Protein AF-A0A2A2H526-F1 (afdb_monomer_lite)

Secondary structure (DSSP, 8-state):
--EEEE-----SSGGGTTSSHHHHHHHHHHHHHHHTTEEEEEE--BTT-HHHHHHHHHHT-EE----HHHHS-HHHHHHHTT-SSSTT-BPPEEEE--

Foldseek 3Di:
DPEEEEDDDDDPDPVPFPVLPLLVVLLVVVVVVVVVPYFKYKYKDQLVPVSNVVSVVSNVKDFDDDDPVRHDDPVCCVPPVCHDDPRPRITIIMDGDD

Sequence (98 aa):
MNGIAELDIWLKSLNYTGKGYGTSALKNLSEKLFNEGFHTLIIRPCAKNIRAVNSYKKAGFVESVFEPEKYYKKEYIDKYAPGDCKDGEDIFMVLKNI

pLDDT: mean 93.88, std 6.78, range [59.72, 98.5]

InterPro domains:
  IPR000182 GNAT domain [PF13302] (5-62)
  IPR000182 GNAT domain [PS51186] (1-82)
  IPR016181 Acyl-CoA N-acyltransferase [SSF55729] (3-77)

Radius of gyration: 13.49 Å; chains: 1; bounding box: 28×35×30 Å

Organism: Methanobacterium bryantii (NCBI:txid2161)

Structure (mmCIF, N/CA/C/O backbone):
data_AF-A0A2A2H526-F1
#
_entry.id   AF-A0A2A2H526-F1
#
loop_
_atom_site.group_PDB
_atom_site.id
_atom_site.type_symbol
_atom_site.label_atom_id
_atom_site.label_alt_id
_atom_site.label_comp_id
_atom_site.label_asym_id
_atom_site.label_entity_id
_atom_site.label_seq_id
_atom_site.pdbx_PDB_ins_code
_atom_site.Cartn_x
_atom_site.Cartn_y
_atom_site.Cartn_z
_atom_site.occupancy
_atom_site.B_iso_or_equiv
_atom_site.auth_seq_id
_atom_site.auth_comp_id
_atom_site.auth_asym_id
_atom_site.auth_atom_id
_atom_site.pdbx_PDB_model_num
ATOM 1 N N . MET A 1 1 ? -2.152 -21.532 4.550 1.00 59.72 1 MET A N 1
ATOM 2 C CA . MET A 1 1 ? -1.922 -20.071 4.525 1.00 59.72 1 MET A CA 1
ATOM 3 C C . MET A 1 1 ? -2.081 -19.603 3.091 1.00 59.72 1 MET A C 1
ATOM 5 O O . MET A 1 1 ? -1.481 -20.214 2.217 1.00 59.72 1 MET A O 1
ATOM 9 N N . ASN A 1 2 ? -2.900 -18.575 2.862 1.00 73.25 2 ASN A N 1
ATOM 10 C CA . ASN A 1 2 ? -3.275 -18.067 1.533 1.00 73.25 2 ASN A CA 1
ATOM 11 C C . ASN A 1 2 ? -2.215 -17.141 0.903 1.00 73.25 2 ASN A C 1
ATOM 13 O O . ASN A 1 2 ? -2.371 -16.711 -0.234 1.00 73.25 2 ASN A O 1
ATOM 17 N N . GLY A 1 3 ? -1.097 -16.904 1.600 1.00 90.38 3 GLY A N 1
ATOM 18 C CA . GLY A 1 3 ? 0.083 -16.233 1.055 1.00 90.38 3 GLY A CA 1
ATOM 19 C C . GLY A 1 3 ? 0.055 -14.715 1.228 1.00 90.38 3 GLY A C 1
ATOM 20 O O . GLY A 1 3 ? -0.325 -14.204 2.288 1.00 90.38 3 GLY A O 1
ATOM 21 N N . ILE A 1 4 ? 0.488 -14.014 0.180 1.00 95.88 4 ILE A N 1
ATOM 22 C CA . ILE A 1 4 ? 0.617 -12.556 0.101 1.00 95.88 4 ILE A CA 1
ATOM 23 C C . ILE A 1 4 ? -0.492 -12.014 -0.804 1.00 95.88 4 ILE A C 1
ATOM 25 O O . ILE A 1 4 ? -0.770 -12.612 -1.843 1.00 95.88 4 ILE A O 1
ATOM 29 N N . ALA A 1 5 ? -1.098 -10.886 -0.435 1.00 96.38 5 ALA A N 1
ATOM 30 C CA . ALA A 1 5 ? -2.026 -10.158 -1.298 1.00 96.38 5 ALA A CA 1
ATOM 31 C C . ALA A 1 5 ? -1.551 -8.718 -1.522 1.00 96.38 5 ALA A C 1
ATOM 33 O O . ALA A 1 5 ? -1.124 -8.041 -0.588 1.00 96.38 5 ALA A O 1
ATOM 34 N N . GLU A 1 6 ? -1.658 -8.249 -2.760 1.00 96.12 6 GLU A N 1
ATOM 35 C CA . GLU A 1 6 ? -1.495 -6.841 -3.110 1.00 96.12 6 GLU A CA 1
ATOM 36 C C . GLU A 1 6 ? -2.861 -6.165 -3.166 1.00 96.12 6 GLU A C 1
ATOM 38 O O . GLU A 1 6 ? -3.821 -6.736 -3.687 1.00 96.12 6 GLU A O 1
ATOM 43 N N . LEU A 1 7 ? -2.956 -4.978 -2.574 1.00 96.94 7 LEU A N 1
ATOM 44 C CA . LEU A 1 7 ? -4.197 -4.229 -2.463 1.00 96.94 7 LEU A CA 1
ATOM 45 C C . LEU A 1 7 ? -4.105 -2.936 -3.254 1.00 96.94 7 LEU A C 1
ATOM 47 O O . LEU A 1 7 ? -3.164 -2.173 -3.066 1.00 96.94 7 LEU A O 1
ATOM 51 N N . ASP A 1 8 ? -5.175 -2.627 -3.978 1.00 94.00 8 ASP A N 1
ATOM 52 C CA . ASP A 1 8 ? -5.445 -1.287 -4.474 1.00 94.00 8 ASP A CA 1
ATOM 53 C C . ASP A 1 8 ? -6.834 -0.821 -4.058 1.00 94.00 8 ASP A C 1
ATOM 55 O O . ASP A 1 8 ? -7.790 -1.597 -3.963 1.00 94.00 8 ASP A O 1
ATOM 59 N N . ILE A 1 9 ? -6.953 0.479 -3.794 1.00 94.44 9 ILE A N 1
ATOM 60 C CA . ILE A 1 9 ? -8.208 1.080 -3.361 1.00 94.44 9 ILE A CA 1
ATOM 61 C C . ILE A 1 9 ? -8.384 2.479 -3.942 1.00 94.44 9 ILE A C 1
ATOM 63 O O . ILE A 1 9 ? -7.508 3.339 -3.855 1.00 94.44 9 ILE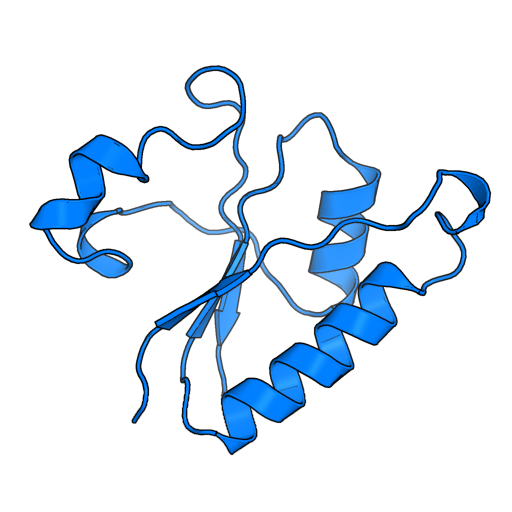 A O 1
ATOM 67 N N . TRP A 1 10 ? -9.587 2.738 -4.453 1.00 94.00 10 TRP A N 1
ATOM 68 C CA . TRP A 1 10 ? -10.005 4.054 -4.921 1.00 94.00 10 TRP A CA 1
ATOM 69 C C . TRP A 1 10 ? -11.279 4.484 -4.213 1.00 94.00 10 TRP A C 1
ATOM 71 O O . TRP A 1 10 ? -12.238 3.727 -4.072 1.00 94.00 10 TRP A O 1
ATOM 81 N N . LEU A 1 11 ? -11.306 5.743 -3.788 1.00 95.00 11 LEU A N 1
ATOM 82 C CA . LEU A 1 11 ? -12.544 6.384 -3.370 1.00 95.00 11 LEU A CA 1
ATOM 83 C C . LEU A 1 11 ? -13.227 6.985 -4.594 1.00 95.00 11 LEU A C 1
ATOM 85 O O . LEU A 1 11 ? -12.572 7.578 -5.447 1.00 95.00 11 LEU A O 1
ATOM 89 N N . LYS A 1 12 ? -14.560 6.906 -4.629 1.00 96.31 12 LYS A N 1
ATOM 90 C CA . LYS A 1 12 ? -15.384 7.388 -5.750 1.00 96.31 12 LYS A CA 1
ATOM 91 C C . LYS A 1 12 ? -15.065 8.823 -6.187 1.00 96.31 12 LYS A C 1
ATOM 93 O O . LYS A 1 12 ? -15.190 9.150 -7.359 1.00 96.31 12 LYS A O 1
ATOM 98 N N . SER A 1 13 ? -14.738 9.708 -5.244 1.00 95.88 13 SER A N 1
ATOM 99 C CA . SER A 1 13 ? -14.340 11.086 -5.550 1.00 95.88 13 SER A CA 1
ATOM 100 C C . SER A 1 13 ? -13.553 11.721 -4.406 1.00 95.88 13 SER A C 1
ATOM 102 O O . SER A 1 13 ? -13.571 11.233 -3.270 1.00 95.88 13 SER A O 1
ATOM 104 N N . LEU A 1 14 ? -12.937 12.874 -4.683 1.00 94.06 14 LEU A N 1
ATOM 105 C CA . LEU A 1 14 ? -12.212 13.675 -3.692 1.00 94.06 14 LEU A CA 1
ATOM 106 C C . LEU A 1 14 ?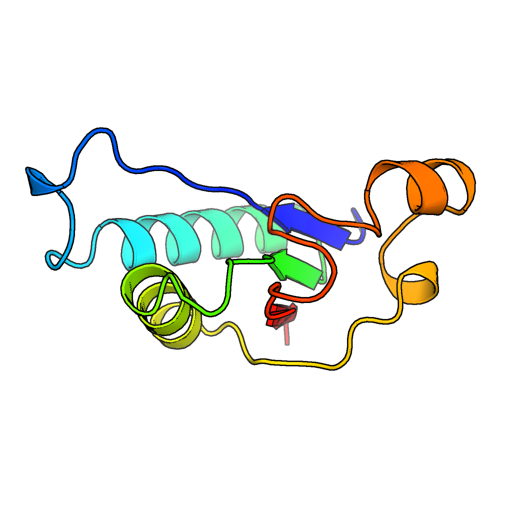 -13.075 14.098 -2.491 1.00 94.06 14 LEU A C 1
ATOM 108 O O . LEU A 1 14 ? -12.539 14.243 -1.392 1.00 94.06 14 LEU A O 1
ATOM 112 N N . ASN A 1 15 ? -14.401 14.190 -2.653 1.00 96.81 15 ASN A N 1
ATOM 113 C CA . ASN A 1 15 ? -15.350 14.525 -1.580 1.00 96.81 15 ASN A CA 1
ATOM 114 C C . ASN A 1 15 ? -15.385 13.487 -0.443 1.00 96.81 15 ASN A C 1
ATOM 116 O O . ASN A 1 15 ? -15.926 13.757 0.634 1.00 96.81 15 ASN A O 1
ATOM 120 N N . TYR A 1 16 ? -14.822 12.300 -0.675 1.00 95.56 16 TYR A N 1
ATOM 121 C CA . TYR A 1 16 ? -14.689 11.230 0.315 1.00 95.56 16 TYR A CA 1
ATOM 122 C C . TYR A 1 16 ? -13.288 11.181 0.952 1.00 95.56 16 TYR A C 1
ATOM 124 O O . TYR A 1 16 ? -13.053 10.406 1.877 1.00 95.56 16 TYR A O 1
ATOM 132 N N . THR A 1 17 ? -12.344 12.013 0.503 1.00 94.00 17 THR A N 1
ATOM 133 C CA . THR A 1 17 ? -10.993 12.074 1.083 1.00 94.00 17 THR A CA 1
ATOM 134 C C . THR A 1 17 ? -10.973 12.892 2.377 1.00 94.00 17 THR A C 1
ATOM 136 O O . THR A 1 17 ? -11.874 13.680 2.645 1.00 94.00 17 THR A O 1
ATOM 139 N N . GLY A 1 18 ? -9.960 12.682 3.226 1.00 93.19 18 GLY A N 1
ATOM 140 C CA . GLY A 1 18 ? -9.799 13.430 4.485 1.00 93.19 18 GLY A CA 1
ATOM 141 C C . GLY A 1 18 ? -10.783 13.063 5.606 1.00 93.19 18 GLY A C 1
ATOM 142 O O . GLY A 1 18 ? -10.648 13.574 6.709 1.00 93.19 18 GLY A O 1
ATOM 143 N N . LYS A 1 19 ? -11.726 12.146 5.354 1.00 96.31 19 LYS A N 1
ATOM 144 C CA . LYS A 1 19 ? -12.771 11.710 6.302 1.00 96.31 19 LYS A CA 1
ATOM 145 C C . LYS A 1 19 ? -12.476 10.377 6.999 1.00 96.31 19 LYS A C 1
ATOM 147 O O . LYS A 1 19 ? -13.315 9.855 7.718 1.00 96.31 19 LYS A O 1
ATOM 152 N N . GLY A 1 20 ? -11.310 9.785 6.740 1.00 96.31 20 GLY A N 1
ATOM 153 C CA . GLY A 1 20 ? -10.917 8.488 7.301 1.00 96.31 20 GLY A CA 1
ATOM 154 C C . GLY A 1 20 ? -11.495 7.258 6.590 1.00 96.31 20 GLY A C 1
ATOM 155 O O . GLY A 1 20 ? -11.131 6.146 6.957 1.00 96.31 20 GLY A O 1
ATOM 156 N N . TYR A 1 21 ? -12.319 7.417 5.545 1.00 97.56 21 TYR A N 1
ATOM 157 C CA . TYR A 1 21 ? -12.928 6.279 4.839 1.00 97.56 21 TYR A CA 1
ATOM 158 C C . TYR A 1 21 ? -11.904 5.304 4.251 1.00 97.56 21 TYR A C 1
ATOM 160 O O . TYR A 1 21 ? -12.046 4.104 4.444 1.00 97.56 21 TYR A O 1
ATOM 168 N N . GLY A 1 22 ? -10.846 5.802 3.599 1.00 96.94 22 GLY A N 1
ATOM 169 C CA . GLY A 1 22 ? -9.783 4.942 3.063 1.00 96.94 22 GLY A CA 1
ATOM 170 C C . GLY A 1 22 ? -9.077 4.136 4.158 1.00 96.94 22 GLY A C 1
ATOM 171 O O . GLY A 1 22 ? -8.917 2.928 4.032 1.00 96.94 22 GLY A O 1
ATOM 172 N N . THR A 1 23 ? -8.727 4.782 5.274 1.00 98.06 23 THR A N 1
ATOM 173 C CA . THR A 1 23 ? -8.127 4.109 6.435 1.00 98.06 23 THR A CA 1
ATOM 174 C C . THR A 1 23 ? -9.063 3.051 7.022 1.00 98.06 23 THR A C 1
ATOM 176 O O . THR A 1 23 ? -8.620 1.942 7.300 1.00 98.06 23 THR A O 1
ATOM 179 N N . SER A 1 24 ? -10.350 3.369 7.197 1.00 98.31 24 SER A N 1
ATOM 180 C CA . SER A 1 24 ? -11.332 2.424 7.741 1.00 98.31 24 SER A CA 1
ATOM 181 C C . SER A 1 24 ? -11.549 1.229 6.814 1.00 98.31 24 SER A C 1
ATOM 183 O O . SER A 1 24 ? -11.606 0.100 7.289 1.00 98.31 24 SER A O 1
ATOM 185 N N . ALA A 1 25 ? -11.643 1.465 5.502 1.00 98.19 25 ALA A N 1
ATOM 186 C CA . ALA A 1 25 ? -11.802 0.404 4.515 1.00 98.19 25 ALA A CA 1
ATOM 187 C C . ALA A 1 25 ? -10.600 -0.549 4.524 1.00 98.19 25 ALA A C 1
ATOM 189 O O . ALA A 1 25 ? -10.786 -1.762 4.563 1.00 98.19 25 ALA A O 1
ATOM 190 N N . LEU A 1 26 ? -9.378 -0.009 4.570 1.00 98.38 26 LEU A N 1
ATOM 191 C CA . LEU A 1 26 ? -8.160 -0.817 4.629 1.00 98.38 26 LEU A CA 1
ATOM 192 C C . LEU A 1 26 ? -8.055 -1.637 5.911 1.00 98.38 26 LEU A C 1
ATOM 194 O O . LEU A 1 26 ? -7.660 -2.794 5.833 1.00 98.38 26 LEU A O 1
ATOM 198 N N . LYS A 1 27 ? -8.426 -1.084 7.072 1.00 98.44 27 LYS A N 1
ATOM 199 C CA . LYS A 1 27 ? -8.428 -1.843 8.333 1.00 98.44 27 LYS A CA 1
ATOM 200 C C . LYS A 1 27 ? -9.387 -3.031 8.270 1.00 98.44 27 LYS A C 1
ATOM 202 O O . LYS A 1 27 ? -8.962 -4.153 8.519 1.00 98.44 27 LYS A O 1
ATOM 207 N N . ASN A 1 28 ? -10.629 -2.792 7.848 1.00 98.31 28 ASN A N 1
ATOM 208 C CA . ASN A 1 28 ? -11.643 -3.843 7.745 1.00 98.31 28 ASN A CA 1
ATOM 209 C C . ASN A 1 28 ? -11.251 -4.918 6.717 1.00 98.31 28 ASN A C 1
ATOM 211 O O . ASN A 1 28 ? -11.412 -6.110 6.969 1.00 98.31 28 ASN A O 1
ATOM 215 N N . LEU A 1 29 ? -10.716 -4.507 5.562 1.00 98.31 29 LEU A N 1
ATOM 216 C CA . LEU A 1 29 ? -10.242 -5.440 4.540 1.00 98.31 29 LEU A CA 1
ATOM 217 C C . LEU A 1 29 ? -9.040 -6.250 5.037 1.00 98.31 29 LEU A C 1
ATOM 219 O O . LEU A 1 29 ? -9.006 -7.461 4.844 1.00 98.31 29 LEU A O 1
ATOM 223 N N . SER A 1 30 ? -8.081 -5.603 5.703 1.00 98.00 30 SER A N 1
ATOM 224 C CA . SER A 1 30 ? -6.887 -6.276 6.223 1.00 98.00 30 SER A CA 1
ATOM 225 C C . SER A 1 30 ? -7.250 -7.324 7.268 1.00 98.00 30 SER A C 1
ATOM 227 O O . SER A 1 30 ? -6.793 -8.458 7.174 1.00 98.00 30 SER A O 1
ATOM 229 N N . GLU A 1 31 ? -8.133 -6.980 8.209 1.00 97.88 31 GLU A N 1
ATOM 230 C CA . GLU A 1 31 ? -8.658 -7.922 9.201 1.00 97.88 31 GLU A CA 1
ATOM 231 C C . GLU A 1 31 ? -9.343 -9.119 8.527 1.00 97.88 31 GLU A C 1
ATOM 233 O O . GLU A 1 31 ? -9.064 -10.270 8.868 1.00 97.88 31 GLU A O 1
ATOM 238 N N . LYS A 1 32 ? -10.188 -8.872 7.516 1.00 97.56 32 LYS A N 1
ATOM 239 C CA . LYS A 1 32 ? -10.850 -9.950 6.772 1.00 97.56 32 LYS A CA 1
ATOM 240 C C . LYS A 1 32 ? -9.846 -10.877 6.086 1.00 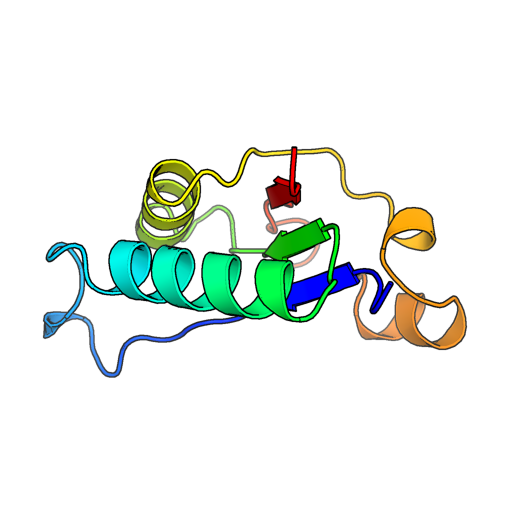97.56 32 LYS A C 1
ATOM 242 O O . LYS A 1 32 ? -9.986 -12.092 6.209 1.00 97.56 32 LYS A O 1
ATOM 247 N N . LEU A 1 33 ? -8.854 -10.328 5.387 1.00 97.62 33 LEU A N 1
ATOM 248 C CA . LEU A 1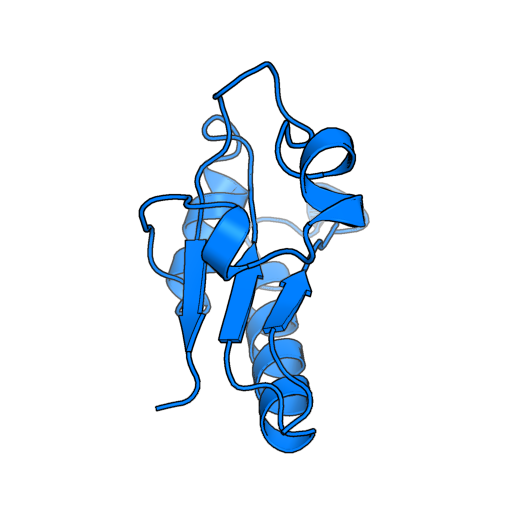 33 ? -7.850 -11.111 4.661 1.00 97.62 33 LEU A CA 1
ATOM 249 C C . LEU A 1 33 ? -6.935 -11.890 5.615 1.00 97.62 33 LEU A C 1
ATOM 251 O O . LEU A 1 33 ? -6.615 -13.052 5.363 1.00 97.62 33 LEU A O 1
ATOM 255 N N . PHE A 1 34 ? -6.559 -11.310 6.752 1.00 97.19 34 PHE A N 1
ATOM 256 C CA . PHE A 1 34 ? -5.817 -12.041 7.778 1.00 97.19 34 PHE A CA 1
ATOM 257 C C . PHE A 1 34 ? -6.628 -13.198 8.363 1.00 97.19 34 PHE A C 1
ATOM 259 O O . PHE A 1 34 ? -6.099 -14.303 8.487 1.00 97.19 34 PHE A O 1
ATOM 266 N N . ASN A 1 35 ? -7.927 -13.002 8.603 1.00 96.00 35 ASN A N 1
ATOM 267 C CA . ASN A 1 35 ? -8.836 -14.076 9.017 1.00 96.00 35 ASN A CA 1
ATOM 268 C C . ASN A 1 35 ? -9.028 -15.154 7.933 1.00 96.00 35 ASN A C 1
ATOM 270 O O . ASN A 1 35 ? -9.293 -16.310 8.251 1.00 96.00 35 ASN A O 1
ATOM 274 N N . GLU A 1 36 ? -8.866 -14.807 6.655 1.00 96.19 36 GLU A N 1
ATOM 275 C CA . GLU A 1 36 ? -8.822 -15.770 5.545 1.00 96.19 36 GLU A CA 1
ATOM 276 C C . GLU A 1 36 ? -7.467 -16.485 5.424 1.00 96.19 36 GLU A C 1
ATOM 278 O O . GLU A 1 36 ? -7.326 -17.405 4.624 1.00 96.19 36 GLU A O 1
ATOM 283 N N . GLY A 1 37 ? -6.467 -16.119 6.229 1.00 95.75 37 GLY A N 1
ATOM 284 C CA . GLY A 1 37 ? -5.184 -16.812 6.307 1.00 95.75 37 GLY A CA 1
ATOM 285 C C . GLY A 1 37 ? -4.098 -16.263 5.383 1.00 95.75 37 GLY A C 1
ATOM 286 O O . GLY A 1 37 ? -3.093 -16.954 5.167 1.00 95.75 37 GLY A O 1
ATOM 287 N N . PHE A 1 38 ? -4.270 -15.059 4.831 1.00 97.44 38 PHE A N 1
ATOM 288 C CA . PHE A 1 38 ? -3.150 -14.286 4.288 1.00 97.44 38 PHE A CA 1
ATOM 289 C C . PHE A 1 38 ? -2.231 -13.859 5.439 1.00 97.44 38 PHE A C 1
ATOM 291 O O . PHE A 1 38 ? -2.697 -13.583 6.542 1.00 97.44 38 PHE A O 1
ATOM 298 N N . HIS A 1 39 ? -0.919 -13.815 5.210 1.00 95.25 39 HIS A N 1
ATOM 299 C CA . HIS A 1 39 ? 0.046 -13.419 6.250 1.00 95.25 39 HIS A CA 1
ATOM 300 C C . HIS A 1 39 ? 0.683 -12.054 5.979 1.00 95.25 39 HIS A C 1
ATOM 302 O O . HIS A 1 39 ? 1.292 -11.449 6.865 1.00 95.25 39 HIS A O 1
ATOM 308 N N . THR A 1 40 ? 0.591 -11.555 4.746 1.00 97.31 40 THR A N 1
ATOM 309 C CA . THR A 1 40 ? 1.204 -10.289 4.346 1.00 97.31 40 THR A CA 1
ATOM 310 C C . THR A 1 40 ? 0.352 -9.597 3.299 1.00 97.31 40 THR A C 1
ATOM 312 O O . THR A 1 40 ? -0.064 -10.211 2.320 1.00 97.31 40 THR A O 1
ATOM 315 N N . LEU A 1 41 ? 0.115 -8.312 3.521 1.00 98.31 41 LEU A N 1
ATOM 316 C CA . LEU A 1 41 ? -0.575 -7.423 2.603 1.00 98.31 41 LEU A CA 1
ATOM 317 C C . LEU A 1 41 ? 0.414 -6.359 2.145 1.00 98.31 41 LEU A C 1
ATOM 319 O O . LEU A 1 41 ? 1.175 -5.833 2.964 1.00 98.31 41 LEU A O 1
ATOM 323 N N . ILE A 1 42 ? 0.409 -6.046 0.856 1.00 97.75 42 ILE A N 1
ATOM 324 C CA . ILE A 1 42 ? 1.270 -5.019 0.266 1.00 97.75 42 ILE A CA 1
ATOM 325 C C . ILE A 1 42 ? 0.433 -3.975 -0.468 1.00 97.75 42 ILE A C 1
ATOM 327 O O . ILE A 1 42 ? -0.665 -4.271 -0.936 1.00 97.75 42 ILE A O 1
ATOM 331 N N . ILE A 1 43 ? 0.943 -2.749 -0.540 1.00 97.50 43 ILE A N 1
ATOM 332 C CA . ILE A 1 43 ? 0.353 -1.656 -1.317 1.00 97.50 43 ILE A CA 1
ATOM 333 C C . ILE A 1 43 ? 1.457 -0.737 -1.841 1.00 97.50 43 ILE A C 1
ATOM 335 O O . ILE A 1 43 ? 2.464 -0.523 -1.156 1.00 97.50 43 ILE A O 1
ATOM 339 N N . ARG A 1 44 ? 1.272 -0.194 -3.050 1.00 95.75 44 ARG A N 1
ATOM 340 C CA . ARG A 1 44 ? 2.295 0.577 -3.775 1.00 95.75 44 ARG A CA 1
ATOM 341 C C . ARG A 1 44 ? 1.779 1.935 -4.273 1.00 95.75 44 ARG A C 1
ATOM 343 O O . ARG A 1 44 ? 1.599 2.129 -5.470 1.00 95.75 44 ARG A O 1
ATOM 350 N N . PRO A 1 45 ? 1.491 2.912 -3.390 1.00 95.62 45 PRO A N 1
ATOM 351 C CA . PRO A 1 45 ? 1.107 4.248 -3.845 1.00 95.62 45 PRO A CA 1
ATOM 352 C C . PRO A 1 45 ? 2.261 4.974 -4.547 1.00 95.62 45 PRO A C 1
ATOM 354 O O . PRO A 1 45 ? 3.405 4.893 -4.103 1.00 95.62 45 PRO A O 1
ATOM 357 N N . CYS A 1 46 ? 1.938 5.844 -5.510 1.00 94.56 46 CYS A N 1
ATOM 358 C CA . CYS A 1 46 ? 2.898 6.855 -5.961 1.00 94.56 46 CYS A CA 1
ATOM 359 C C . CYS A 1 46 ? 3.309 7.752 -4.788 1.00 94.56 46 CYS A C 1
ATOM 361 O O . CYS A 1 46 ? 2.437 8.277 -4.085 1.00 94.56 46 CYS A O 1
ATOM 363 N N . ALA A 1 47 ? 4.599 8.057 -4.656 1.00 93.31 47 ALA A N 1
ATOM 364 C CA . ALA A 1 47 ? 5.146 8.926 -3.614 1.00 93.31 47 ALA A CA 1
ATOM 365 C C . ALA A 1 47 ? 4.464 10.302 -3.561 1.00 93.31 47 ALA A C 1
ATOM 367 O O . ALA A 1 47 ? 4.198 10.840 -2.488 1.00 93.31 47 ALA A O 1
ATOM 368 N N . LYS A 1 48 ? 4.082 10.851 -4.721 1.00 93.75 48 LYS A N 1
ATOM 369 C CA . LYS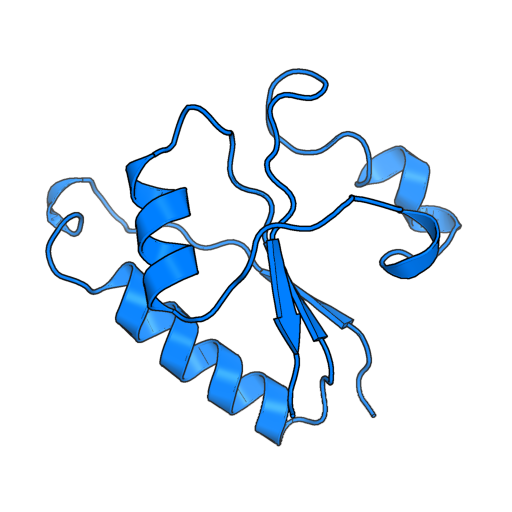 A 1 48 ? 3.340 12.122 -4.818 1.00 93.75 48 LYS A CA 1
ATOM 370 C C . LYS A 1 48 ? 1.925 12.069 -4.231 1.00 93.75 48 LYS A C 1
ATOM 372 O O . LYS A 1 48 ? 1.347 13.112 -3.925 1.00 93.75 48 LYS A O 1
ATOM 377 N N . ASN A 1 49 ? 1.342 10.883 -4.052 1.00 93.81 49 ASN A N 1
ATOM 378 C CA . ASN A 1 49 ? 0.028 10.712 -3.438 1.00 93.81 49 ASN A CA 1
ATOM 379 C C . ASN A 1 49 ? 0.139 10.662 -1.906 1.00 93.81 49 ASN A C 1
ATOM 381 O O . ASN A 1 49 ? -0.206 9.678 -1.249 1.00 93.81 49 ASN A O 1
ATOM 385 N N . ILE A 1 50 ? 0.578 11.777 -1.322 1.00 94.50 50 ILE A N 1
ATOM 386 C CA . ILE A 1 50 ? 0.816 11.927 0.122 1.00 94.50 50 ILE A CA 1
ATOM 387 C C . ILE A 1 50 ? -0.433 11.596 0.955 1.00 94.50 50 ILE A C 1
ATOM 389 O O . ILE A 1 50 ? -0.339 11.096 2.078 1.00 94.50 50 ILE A O 1
ATOM 393 N N . ARG A 1 51 ? -1.633 11.836 0.407 1.00 94.12 51 ARG A N 1
ATOM 394 C CA . ARG A 1 51 ? -2.903 11.499 1.069 1.00 94.12 51 ARG A CA 1
ATOM 395 C C . ARG A 1 51 ? -3.079 9.986 1.217 1.00 94.12 51 ARG A C 1
ATOM 397 O O . ARG A 1 51 ? -3.469 9.545 2.298 1.00 94.12 51 ARG A O 1
ATOM 404 N N . ALA A 1 52 ? -2.786 9.216 0.168 1.00 95.75 52 ALA A N 1
ATOM 405 C CA . ALA A 1 52 ? -2.835 7.757 0.205 1.00 95.75 52 ALA A CA 1
ATOM 406 C C . ALA A 1 52 ? -1.771 7.196 1.154 1.00 95.75 52 ALA A C 1
ATOM 408 O O . ALA A 1 52 ? -2.126 6.488 2.092 1.00 95.75 52 ALA A O 1
ATOM 409 N N . VAL A 1 53 ? -0.512 7.626 1.011 1.00 96.62 53 VAL A N 1
ATOM 410 C CA . VAL A 1 53 ? 0.603 7.205 1.883 1.00 96.62 53 VAL A CA 1
ATOM 411 C C . VAL A 1 53 ? 0.248 7.393 3.362 1.00 96.62 53 VAL A C 1
ATOM 413 O O . VAL A 1 53 ? 0.325 6.458 4.158 1.00 96.62 53 VAL A O 1
ATOM 416 N N . ASN A 1 54 ? -0.241 8.578 3.742 1.00 97.06 54 ASN A N 1
ATOM 417 C CA . ASN A 1 54 ? -0.646 8.848 5.124 1.00 97.06 54 ASN A CA 1
ATOM 418 C C . ASN A 1 54 ? -1.861 8.019 5.568 1.00 97.06 54 ASN A C 1
ATOM 420 O O . ASN A 1 54 ? -1.944 7.627 6.732 1.00 97.06 54 ASN A O 1
ATOM 424 N N . SER A 1 55 ? -2.811 7.754 4.669 1.00 97.50 55 SER A N 1
ATOM 425 C CA . SER A 1 55 ? -3.947 6.870 4.949 1.00 97.50 55 SER A CA 1
ATOM 426 C C . SER A 1 55 ? -3.488 5.439 5.235 1.00 97.50 55 SER A C 1
ATOM 428 O O . SER A 1 55 ? -4.023 4.811 6.148 1.00 97.50 55 SER A O 1
ATOM 430 N N . TYR A 1 56 ? -2.494 4.944 4.493 1.00 98.25 56 TYR A N 1
ATOM 431 C CA . TYR A 1 56 ? -1.967 3.582 4.614 1.00 98.25 56 TYR A CA 1
ATOM 432 C C . TYR A 1 56 ? -1.140 3.431 5.893 1.00 98.25 56 TYR A C 1
ATOM 434 O O . TYR A 1 56 ? -1.370 2.490 6.652 1.00 98.25 56 TYR A O 1
ATOM 442 N N . LYS A 1 57 ? -0.309 4.430 6.230 1.00 98.31 57 LYS A N 1
ATOM 443 C CA . LYS A 1 57 ? 0.380 4.504 7.534 1.00 98.31 57 LYS A CA 1
ATOM 444 C C . LYS A 1 57 ? -0.599 4.428 8.705 1.00 98.31 57 LYS A C 1
ATOM 446 O O . LYS A 1 57 ? -0.414 3.644 9.628 1.00 98.31 57 LYS A O 1
ATOM 451 N N . LYS A 1 58 ? -1.702 5.183 8.649 1.00 98.12 58 LYS A N 1
ATOM 452 C CA . LYS A 1 58 ? -2.764 5.141 9.677 1.00 98.12 58 LYS A CA 1
ATOM 453 C C . LYS A 1 58 ? -3.519 3.808 9.728 1.00 98.12 58 LYS A C 1
ATOM 455 O O . LYS A 1 58 ? -4.134 3.496 10.751 1.00 98.12 58 LYS A O 1
ATOM 460 N N . ALA A 1 59 ? -3.516 3.052 8.633 1.00 98.06 59 ALA A N 1
ATOM 461 C CA . ALA A 1 59 ? -4.062 1.700 8.578 1.00 98.06 59 ALA A CA 1
ATOM 462 C C . ALA A 1 59 ? -3.078 0.640 9.110 1.00 98.06 59 ALA A C 1
ATOM 464 O O . ALA A 1 59 ? -3.485 -0.500 9.287 1.00 98.06 59 ALA A O 1
ATOM 465 N N . GLY A 1 60 ? -1.833 1.021 9.424 1.00 98.12 60 GLY A N 1
ATOM 466 C CA . GLY A 1 60 ? -0.804 0.150 9.998 1.00 98.12 60 GLY A CA 1
ATOM 467 C C . GLY A 1 60 ? 0.277 -0.284 9.008 1.00 98.12 60 GLY A C 1
ATOM 468 O O . GLY A 1 60 ? 1.231 -0.937 9.417 1.00 98.12 60 GLY A O 1
ATOM 469 N N . PHE A 1 61 ? 0.159 0.075 7.726 1.00 98.50 61 PHE A N 1
ATOM 470 C CA . PHE A 1 61 ? 1.196 -0.228 6.744 1.00 98.50 61 PHE A CA 1
ATOM 471 C C . PHE A 1 61 ? 2.468 0.567 7.043 1.00 98.50 61 PHE A C 1
ATOM 473 O O . PHE A 1 61 ? 2.414 1.758 7.363 1.00 98.50 61 PHE A O 1
ATOM 480 N N . VAL A 1 62 ? 3.617 -0.073 6.866 1.00 98.19 62 VAL A N 1
ATOM 481 C CA . VAL A 1 62 ? 4.938 0.544 7.025 1.00 98.19 62 VAL A CA 1
ATOM 482 C C . VAL A 1 62 ? 5.689 0.519 5.704 1.00 98.19 62 VAL A C 1
ATOM 484 O O . VAL A 1 62 ? 5.544 -0.424 4.931 1.00 98.19 62 VAL A O 1
ATOM 487 N N . GLU A 1 63 ? 6.478 1.556 5.433 1.00 97.81 63 GLU A N 1
ATOM 488 C CA . GLU A 1 63 ? 7.363 1.575 4.264 1.00 97.81 63 GLU A CA 1
ATOM 489 C C . GLU A 1 63 ? 8.428 0.478 4.390 1.00 97.81 63 GLU A C 1
ATOM 491 O O . GLU A 1 63 ? 8.904 0.177 5.488 1.00 97.81 63 GLU A O 1
ATOM 496 N N . SER A 1 64 ? 8.786 -0.138 3.268 1.00 96.56 64 SER A N 1
ATOM 497 C CA . SER A 1 64 ? 9.785 -1.201 3.212 1.00 96.56 64 SER A CA 1
ATOM 498 C C . SER A 1 64 ? 10.551 -1.168 1.890 1.00 96.56 64 SER A C 1
ATOM 500 O O . SER A 1 64 ? 10.242 -0.384 0.995 1.00 96.56 64 SER A O 1
ATOM 502 N N . VAL A 1 65 ? 11.563 -2.026 1.769 1.00 94.25 65 VAL A N 1
ATOM 503 C CA . VAL A 1 65 ? 12.323 -2.192 0.527 1.00 94.25 65 VAL A CA 1
ATOM 504 C C . VAL A 1 65 ? 11.569 -3.157 -0.376 1.00 94.25 65 VAL A C 1
ATOM 506 O O . VAL A 1 65 ? 11.157 -4.233 0.060 1.00 94.25 65 VAL A O 1
ATOM 509 N N . PHE A 1 66 ? 11.377 -2.764 -1.632 1.00 94.06 66 PHE A N 1
ATOM 510 C CA . PHE A 1 66 ? 10.723 -3.617 -2.608 1.00 94.06 66 PHE A CA 1
ATOM 511 C C . PHE A 1 66 ? 11.718 -4.605 -3.217 1.00 94.06 66 PHE A C 1
ATOM 513 O O . PHE A 1 66 ? 12.644 -4.215 -3.922 1.00 94.06 66 PHE A O 1
ATOM 520 N N . GLU A 1 67 ? 11.502 -5.888 -2.941 1.00 95.00 67 GLU A N 1
ATOM 521 C CA . GLU A 1 67 ? 12.254 -7.011 -3.506 1.00 95.00 67 GLU A CA 1
ATOM 522 C C . GLU A 1 67 ? 11.243 -7.929 -4.218 1.00 95.00 67 GLU A C 1
ATOM 524 O O . GLU A 1 67 ? 10.634 -8.775 -3.554 1.00 95.00 67 GLU A O 1
ATOM 529 N N . PRO A 1 68 ? 10.975 -7.728 -5.526 1.00 94.06 68 PRO A N 1
ATOM 530 C CA . PRO A 1 68 ? 9.883 -8.384 -6.254 1.00 94.06 68 PRO A CA 1
ATOM 531 C C . PRO A 1 68 ? 9.829 -9.903 -6.073 1.00 94.06 68 PRO A C 1
ATOM 533 O O . PRO A 1 68 ? 8.751 -10.475 -5.924 1.00 94.06 68 PRO A O 1
ATOM 536 N N . GLU A 1 69 ? 10.987 -10.555 -6.011 1.00 95.81 69 GLU A N 1
ATOM 537 C CA . GLU A 1 69 ? 11.143 -12.003 -5.856 1.00 95.81 69 GLU A CA 1
ATOM 538 C C . GLU A 1 69 ? 10.586 -12.532 -4.526 1.00 95.81 69 GLU A C 1
ATOM 540 O O . GLU A 1 69 ? 10.303 -13.725 -4.408 1.00 95.81 69 GLU A O 1
ATOM 545 N N . LYS A 1 70 ? 10.414 -11.665 -3.518 1.00 94.88 70 LYS A N 1
ATOM 546 C CA . LYS A 1 70 ? 9.802 -12.018 -2.226 1.00 94.88 70 LYS A CA 1
ATOM 547 C C . LYS A 1 70 ? 8.278 -11.929 -2.237 1.00 94.88 70 LYS A C 1
ATOM 549 O O . LYS A 1 70 ? 7.642 -12.530 -1.372 1.00 94.88 70 LYS A O 1
ATOM 554 N N . TYR A 1 71 ? 7.700 -11.163 -3.161 1.00 94.88 71 TYR A N 1
ATOM 555 C CA . TYR A 1 71 ? 6.281 -10.793 -3.133 1.00 94.88 71 TYR A CA 1
ATOM 556 C C . TYR A 1 71 ? 5.491 -11.316 -4.331 1.00 94.88 71 TYR A C 1
ATOM 558 O O . TYR A 1 71 ? 4.295 -11.579 -4.202 1.00 94.88 71 TYR A O 1
ATOM 566 N N . TYR A 1 72 ? 6.148 -11.524 -5.470 1.00 94.44 72 TYR A N 1
ATOM 567 C CA . TYR A 1 72 ? 5.529 -11.995 -6.701 1.00 94.44 72 TYR A CA 1
ATOM 568 C C . TYR A 1 72 ? 6.086 -13.344 -7.136 1.00 94.44 72 TYR A C 1
ATOM 570 O O . TYR A 1 72 ? 7.246 -13.684 -6.903 1.00 94.44 72 TYR A O 1
ATOM 578 N N . LYS A 1 73 ? 5.249 -14.116 -7.835 1.00 93.62 73 LYS A N 1
ATOM 579 C CA . LYS A 1 73 ? 5.737 -15.279 -8.578 1.00 93.62 73 LYS A CA 1
ATOM 580 C C . LYS A 1 73 ? 6.580 -14.807 -9.757 1.00 93.62 73 LYS A C 1
ATOM 582 O O . LYS A 1 73 ? 6.304 -13.756 -10.332 1.00 93.62 73 LYS A O 1
ATOM 587 N N . LYS A 1 74 ? 7.573 -15.609 -10.144 1.00 95.69 74 LYS A N 1
ATOM 588 C CA . LYS A 1 74 ? 8.543 -15.255 -11.187 1.00 95.69 74 LYS A CA 1
ATOM 589 C C . LYS A 1 74 ? 7.872 -14.838 -12.500 1.00 95.69 74 LYS A C 1
ATOM 591 O O . LYS A 1 74 ? 8.291 -13.858 -13.100 1.00 95.69 74 LYS A O 1
ATOM 596 N N . GLU A 1 75 ? 6.805 -15.525 -12.906 1.00 96.50 75 GLU A N 1
ATOM 597 C CA . GLU A 1 75 ? 6.041 -15.233 -14.128 1.00 96.50 75 GLU A CA 1
ATOM 598 C C . GLU A 1 75 ? 5.296 -13.883 -14.115 1.00 96.50 75 GLU A C 1
ATOM 600 O O . GLU A 1 75 ? 4.794 -13.443 -15.147 1.00 96.50 75 GLU A O 1
ATOM 605 N N . TYR A 1 76 ? 5.217 -13.224 -12.958 1.00 94.06 76 TYR A N 1
ATOM 606 C CA . TYR A 1 76 ? 4.500 -11.968 -12.749 1.00 94.06 76 TYR A CA 1
ATOM 607 C C . TYR A 1 76 ? 5.427 -10.776 -12.496 1.00 94.06 76 TYR A C 1
ATOM 609 O O . TYR A 1 76 ? 4.970 -9.638 -12.580 1.00 94.06 76 TYR A O 1
ATOM 617 N N . ILE A 1 77 ? 6.720 -11.005 -12.245 1.00 94.50 77 ILE A N 1
ATOM 618 C CA . ILE A 1 77 ? 7.677 -9.934 -11.934 1.00 94.50 77 ILE A CA 1
ATOM 619 C C . ILE A 1 77 ? 7.753 -8.928 -13.083 1.00 94.50 77 ILE A C 1
ATOM 621 O O . ILE A 1 77 ? 7.455 -7.760 -12.866 1.00 94.50 77 ILE A O 1
ATOM 625 N N . ASP A 1 78 ? 8.031 -9.372 -14.309 1.00 93.81 78 ASP A N 1
ATOM 626 C CA . ASP A 1 78 ? 8.198 -8.460 -15.453 1.00 93.81 78 ASP A CA 1
ATOM 627 C C . ASP A 1 78 ? 6.943 -7.621 -15.735 1.00 93.81 78 ASP A C 1
ATOM 629 O O . ASP A 1 78 ? 7.028 -6.510 -16.256 1.00 93.81 78 ASP A O 1
ATOM 633 N N . LYS A 1 79 ? 5.766 -8.145 -15.372 1.00 93.31 79 LYS A N 1
ATOM 634 C CA . LYS A 1 79 ? 4.482 -7.486 -15.605 1.00 93.31 79 LYS A CA 1
ATOM 635 C C . LYS A 1 79 ? 4.096 -6.498 -14.502 1.00 93.31 79 LYS A C 1
ATOM 637 O O . LYS A 1 79 ? 3.524 -5.464 -14.822 1.00 93.31 79 LYS A O 1
ATOM 642 N N . TYR A 1 80 ? 4.351 -6.821 -13.233 1.00 91.50 80 TYR A N 1
ATOM 643 C CA . TYR A 1 80 ? 3.813 -6.065 -12.091 1.00 91.50 80 TYR A CA 1
ATOM 644 C C . TYR A 1 80 ? 4.889 -5.383 -11.230 1.00 91.50 80 TYR A C 1
ATOM 646 O O . TYR A 1 80 ? 4.609 -4.395 -10.552 1.00 91.50 80 TYR A O 1
ATOM 654 N N . ALA A 1 81 ? 6.145 -5.838 -11.267 1.00 91.81 81 ALA A N 1
ATOM 655 C CA . ALA A 1 81 ? 7.240 -5.172 -10.561 1.00 91.81 81 ALA A CA 1
ATOM 656 C C . ALA A 1 81 ? 7.497 -3.723 -11.015 1.00 91.81 81 ALA A C 1
ATOM 658 O O . ALA A 1 8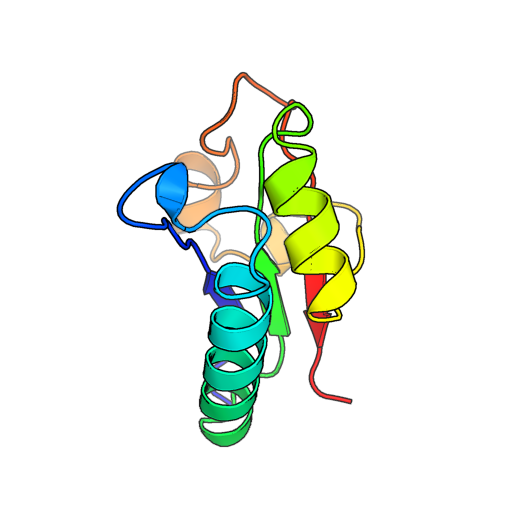1 ? 7.801 -2.917 -10.136 1.00 91.81 81 ALA A O 1
ATOM 659 N N . PRO A 1 82 ? 7.318 -3.336 -12.296 1.00 90.56 82 PRO A N 1
ATOM 660 C CA . PRO A 1 82 ? 7.476 -1.937 -12.703 1.00 90.56 82 PRO A CA 1
ATOM 661 C C . PRO A 1 82 ? 6.561 -0.958 -11.949 1.00 90.56 82 PRO A C 1
ATOM 663 O O . PRO A 1 82 ? 6.981 0.161 -11.671 1.00 90.56 82 PRO A O 1
ATOM 666 N N . GLY A 1 83 ? 5.370 -1.411 -11.539 1.00 87.06 83 GLY A N 1
ATOM 667 C CA . GLY A 1 83 ? 4.379 -0.584 -10.853 1.00 87.06 83 GLY A CA 1
ATOM 668 C C . GLY A 1 83 ? 3.564 0.316 -11.781 1.00 87.06 83 GLY A C 1
ATOM 669 O O . GLY A 1 83 ? 3.759 0.322 -12.995 1.00 87.06 83 GLY A O 1
ATOM 670 N N . ASP A 1 84 ? 2.631 1.063 -11.188 1.00 84.19 84 ASP A N 1
ATOM 671 C CA . ASP A 1 84 ? 1.659 1.896 -11.917 1.00 84.19 84 ASP A CA 1
ATOM 672 C C . ASP A 1 84 ? 2.049 3.381 -11.975 1.00 84.19 84 ASP A C 1
ATOM 674 O O . ASP A 1 84 ? 1.465 4.172 -12.726 1.00 84.19 84 ASP A O 1
ATOM 678 N N . CYS A 1 85 ? 3.013 3.801 -11.158 1.00 86.50 85 CYS A N 1
ATOM 679 C CA . CYS A 1 85 ? 3.536 5.158 -11.201 1.00 86.50 85 CYS A CA 1
ATOM 680 C C . CYS A 1 85 ? 4.671 5.252 -12.221 1.00 86.50 85 CYS A C 1
ATOM 682 O O . CYS A 1 85 ? 5.132 4.257 -12.769 1.00 86.50 85 CYS A O 1
ATOM 684 N N . LYS A 1 86 ? 5.120 6.478 -12.515 1.00 77.81 86 LYS A N 1
ATOM 685 C CA . LYS A 1 86 ? 6.301 6.646 -13.369 1.00 77.81 86 LYS A CA 1
ATOM 686 C C . LYS A 1 86 ? 7.467 5.877 -12.753 1.00 77.81 86 LYS A C 1
ATOM 688 O O . LYS A 1 86 ? 7.588 5.891 -11.530 1.00 77.81 86 LYS A O 1
ATOM 693 N N . ASP A 1 87 ? 8.286 5.257 -13.599 1.00 70.00 87 ASP A N 1
ATOM 694 C CA . ASP A 1 87 ? 9.373 4.354 -13.216 1.00 70.00 87 ASP A CA 1
ATOM 695 C C . ASP A 1 87 ? 10.074 4.780 -11.912 1.00 70.00 87 ASP A C 1
ATOM 697 O O . ASP A 1 87 ? 10.763 5.801 -11.856 1.00 70.00 87 ASP A O 1
ATOM 701 N N . GLY A 1 88 ? 9.865 3.996 -10.847 1.00 67.44 88 GLY A N 1
ATOM 702 C CA . GLY A 1 88 ? 10.517 4.177 -9.545 1.00 67.44 88 GLY A CA 1
ATOM 703 C C . GLY A 1 88 ? 9.888 5.203 -8.591 1.00 67.44 88 GLY A C 1
ATOM 704 O O . GLY A 1 88 ? 10.456 5.449 -7.529 1.00 67.44 88 GLY A O 1
ATOM 705 N N . GLU A 1 89 ? 8.734 5.796 -8.911 1.00 85.56 89 GLU A N 1
ATOM 706 C CA . GLU A 1 89 ? 8.026 6.723 -8.007 1.00 85.56 89 GLU A CA 1
ATOM 707 C C . GLU A 1 89 ? 7.148 6.018 -6.955 1.00 85.56 89 GLU A C 1
ATOM 709 O O . GLU A 1 89 ? 6.512 6.699 -6.144 1.00 85.56 89 GLU A O 1
ATOM 714 N N . ASP A 1 90 ? 7.066 4.689 -6.957 1.00 91.69 90 ASP A N 1
ATOM 715 C CA . ASP A 1 90 ? 6.271 3.942 -5.981 1.00 91.69 90 ASP A CA 1
ATOM 716 C C . ASP A 1 90 ? 6.924 3.928 -4.602 1.00 91.69 90 ASP A C 1
ATOM 718 O O . ASP A 1 90 ? 8.135 3.761 -4.455 1.00 91.69 90 ASP A O 1
ATOM 722 N N . ILE A 1 91 ? 6.092 3.990 -3.569 1.00 95.19 91 ILE A N 1
ATOM 723 C CA . ILE A 1 91 ? 6.491 3.632 -2.212 1.00 95.19 91 ILE A CA 1
ATOM 724 C C . ILE A 1 91 ? 5.959 2.237 -1.932 1.00 95.19 91 ILE A C 1
ATOM 726 O O . ILE A 1 91 ? 4.752 2.024 -1.935 1.00 95.19 91 ILE A O 1
ATOM 730 N N . PHE A 1 92 ? 6.843 1.290 -1.641 1.00 96.81 92 PHE A N 1
ATOM 731 C CA . PHE A 1 92 ? 6.429 -0.044 -1.234 1.00 96.81 92 PHE A CA 1
ATOM 732 C C . PHE A 1 92 ? 6.089 -0.069 0.252 1.00 96.81 92 PHE A C 1
ATOM 734 O O . PHE A 1 92 ? 6.914 0.277 1.101 1.00 96.81 92 PHE A O 1
ATOM 741 N N . MET A 1 93 ? 4.859 -0.465 0.574 1.00 98.19 93 MET A N 1
ATOM 742 C CA . MET A 1 93 ? 4.387 -0.534 1.949 1.00 98.19 93 MET A CA 1
ATOM 743 C C . MET A 1 93 ? 3.811 -1.910 2.273 1.00 98.19 93 MET A C 1
ATOM 745 O O . MET A 1 93 ? 3.123 -2.520 1.458 1.00 98.19 93 MET A O 1
ATOM 749 N N . VAL A 1 94 ? 4.063 -2.381 3.493 1.00 98.31 94 VAL A N 1
ATOM 750 C CA . VAL A 1 94 ? 3.734 -3.734 3.952 1.00 98.31 94 VAL A CA 1
ATOM 751 C C . VAL A 1 94 ? 2.950 -3.683 5.260 1.00 98.31 94 VAL A C 1
ATOM 753 O O . VAL A 1 94 ? 3.267 -2.898 6.154 1.00 98.31 94 VAL A O 1
ATOM 756 N N . LEU A 1 95 ? 1.971 -4.573 5.397 1.00 98.31 95 LEU A N 1
ATOM 757 C CA . LEU A 1 95 ? 1.307 -4.913 6.653 1.00 98.31 95 LEU A CA 1
ATOM 758 C C . LEU A 1 95 ? 1.388 -6.432 6.865 1.00 98.31 95 LEU A C 1
ATOM 760 O O . LEU A 1 95 ? 1.060 -7.211 5.969 1.00 98.31 95 LEU A O 1
ATOM 764 N N . LYS A 1 96 ? 1.841 -6.866 8.044 1.00 96.06 96 LYS A N 1
ATOM 765 C CA . LYS A 1 96 ? 1.973 -8.288 8.400 1.00 96.06 96 LYS A CA 1
ATOM 766 C C . LYS A 1 96 ? 1.007 -8.641 9.522 1.00 96.06 96 LYS A C 1
ATOM 768 O O . LYS A 1 96 ? 0.800 -7.825 10.416 1.00 96.06 96 LYS A O 1
ATOM 773 N N . ASN A 1 97 ? 0.463 -9.853 9.471 1.00 89.19 97 ASN A N 1
ATOM 774 C CA . ASN A 1 97 ? -0.252 -10.433 10.602 1.00 89.19 97 ASN A CA 1
ATOM 775 C C . ASN A 1 97 ? 0.795 -10.856 11.648 1.00 89.19 97 ASN A C 1
ATOM 777 O O . ASN A 1 97 ? 1.668 -11.662 11.314 1.00 89.19 97 ASN A O 1
ATOM 781 N N . ILE A 1 98 ? 0.771 -10.246 12.838 1.00 74.06 98 ILE A N 1
ATOM 782 C CA . ILE A 1 98 ? 1.704 -10.527 13.948 1.00 74.06 98 ILE A CA 1
ATOM 783 C C . ILE A 1 98 ? 1.056 -11.533 14.891 1.00 74.06 98 ILE A C 1
ATOM 785 O O . ILE A 1 98 ? -0.121 -11.304 15.244 1.00 74.06 98 ILE A O 1
#